Protein AF-W1YJZ5-F1 (afdb_monomer)

Sequence (77 aa):
KVIHDLGLIEANEPFRGLLTQGMVLKEGSKMSKSKGNVVSPEEIINTYGADTARLFILFAAPVDRDLDWSDQGVEGS

Foldseek 3Di:
DVCVVVVNDVDPDPDPDDADFAAEAEPPHGADPVVVRHDD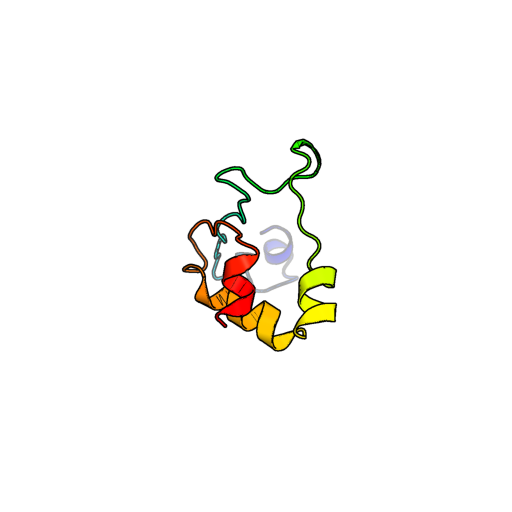LVVLCVVPNDVLSVVLVPPQDPRRYYGHDDPVSSVVD

pLDDT: mean 90.44, std 10.4, range [46.47, 98.19]

Structure (mmCIF, N/CA/C/O backbone):
data_AF-W1YJZ5-F1
#
_entry.id   AF-W1YJZ5-F1
#
loop_
_atom_site.group_PDB
_atom_site.id
_atom_site.type_symbol
_atom_site.label_atom_id
_atom_site.label_alt_id
_atom_site.label_comp_id
_atom_site.label_asym_id
_atom_site.label_entity_id
_atom_site.label_seq_id
_atom_site.pdbx_PDB_ins_code
_atom_site.Cartn_x
_atom_site.Cartn_y
_atom_site.Cartn_z
_atom_site.occupancy
_atom_site.B_iso_or_equiv
_atom_site.auth_seq_id
_atom_site.auth_comp_id
_atom_site.auth_asym_id
_atom_site.auth_atom_id
_atom_site.pdbx_PDB_model_num
ATOM 1 N N . LYS A 1 1 ? 18.367 2.062 -16.650 1.00 85.38 1 LYS A N 1
ATOM 2 C CA . LYS A 1 1 ? 19.201 2.646 -17.729 1.00 85.38 1 LYS A CA 1
ATOM 3 C C . LYS A 1 1 ? 20.367 1.732 -18.096 1.00 85.38 1 LYS A C 1
ATOM 5 O O . LYS A 1 1 ? 20.240 1.101 -19.123 1.00 85.38 1 LYS A O 1
ATOM 10 N N . VAL A 1 2 ? 21.349 1.454 -17.223 1.00 97.19 2 VAL A N 1
ATOM 11 C CA . VAL A 1 2 ? 22.471 0.519 -17.532 1.00 97.19 2 VAL A CA 1
ATOM 12 C C . VAL A 1 2 ? 22.042 -0.804 -18.196 1.00 97.19 2 VAL A C 1
ATOM 14 O O . VAL A 1 2 ? 22.601 -1.187 -19.212 1.00 97.19 2 VAL A O 1
ATOM 17 N N . ILE A 1 3 ? 21.027 -1.492 -17.662 1.00 97.19 3 ILE A N 1
ATOM 18 C CA . ILE A 1 3 ? 20.542 -2.775 -18.216 1.00 97.19 3 ILE A CA 1
ATOM 19 C C . ILE A 1 3 ? 19.957 -2.610 -19.635 1.00 97.19 3 ILE A C 1
ATOM 21 O O . ILE A 1 3 ? 20.144 -3.476 -20.484 1.00 97.19 3 ILE A O 1
ATOM 25 N N . HIS A 1 4 ? 19.288 -1.488 -19.897 1.00 96.56 4 HIS A N 1
ATOM 26 C CA . HIS A 1 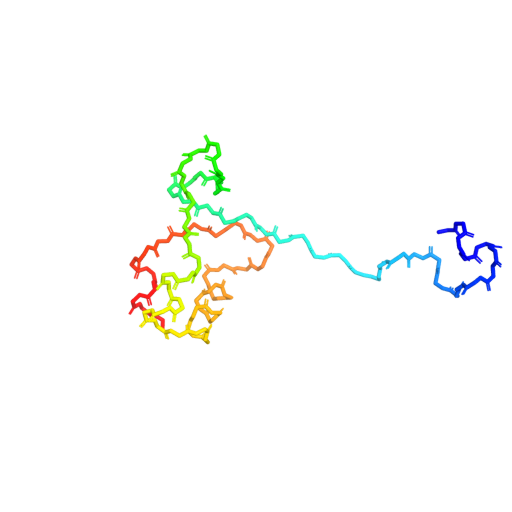4 ? 18.793 -1.126 -21.225 1.00 96.56 4 HIS A CA 1
ATOM 27 C C . HIS A 1 4 ? 19.950 -0.791 -22.175 1.00 96.56 4 HIS A C 1
ATOM 29 O O . HIS A 1 4 ? 19.975 -1.261 -23.306 1.00 96.56 4 HIS A O 1
ATOM 35 N N . ASP A 1 5 ? 20.948 -0.045 -21.700 1.00 97.69 5 ASP A N 1
ATOM 36 C CA . ASP A 1 5 ? 22.106 0.369 -22.504 1.00 97.69 5 ASP A CA 1
ATOM 37 C C . ASP A 1 5 ? 22.995 -0.824 -22.898 1.00 97.69 5 ASP A C 1
ATOM 39 O O . ASP A 1 5 ? 23.630 -0.812 -23.949 1.00 97.69 5 ASP A O 1
ATOM 43 N N . LEU A 1 6 ? 22.991 -1.889 -22.089 1.00 98.19 6 LEU A N 1
ATOM 44 C CA . LEU A 1 6 ? 23.598 -3.185 -22.412 1.00 98.19 6 LEU A CA 1
ATOM 45 C C . LEU A 1 6 ? 22.752 -4.041 -23.376 1.00 98.19 6 LEU A C 1
ATOM 47 O O . LEU A 1 6 ? 23.145 -5.161 -23.694 1.00 98.19 6 LEU A O 1
ATOM 51 N N . GLY A 1 7 ? 21.590 -3.554 -23.822 1.00 97.06 7 GLY A N 1
ATOM 52 C CA . GLY A 1 7 ? 20.695 -4.257 -24.745 1.00 97.06 7 GLY A CA 1
ATOM 53 C C . GLY A 1 7 ? 19.941 -5.437 -24.126 1.00 97.06 7 GLY A C 1
ATOM 54 O O . GLY A 1 7 ? 19.415 -6.271 -24.857 1.00 97.06 7 GLY A O 1
ATOM 55 N N . LEU A 1 8 ? 19.893 -5.539 -22.793 1.00 98.00 8 LEU A N 1
ATOM 56 C CA . LEU A 1 8 ? 19.267 -6.673 -22.100 1.00 98.00 8 LEU A CA 1
ATOM 57 C C . LEU A 1 8 ? 17.750 -6.512 -21.943 1.00 98.00 8 LEU A C 1
ATOM 59 O O . LEU A 1 8 ? 17.047 -7.503 -21.760 1.00 98.00 8 LEU A O 1
ATOM 63 N N . ILE A 1 9 ? 17.247 -5.275 -21.990 1.00 97.19 9 ILE A N 1
ATOM 64 C CA . ILE A 1 9 ? 15.816 -4.949 -21.973 1.00 97.19 9 ILE A CA 1
ATOM 65 C C . ILE A 1 9 ? 15.535 -3.749 -22.884 1.00 97.19 9 ILE A C 1
ATOM 67 O O . ILE A 1 9 ? 16.364 -2.853 -23.004 1.00 97.19 9 ILE A O 1
ATOM 71 N N . GLU A 1 10 ? 14.329 -3.685 -23.449 1.00 97.25 10 GLU A N 1
ATOM 72 C CA . GLU A 1 10 ? 13.874 -2.538 -24.257 1.00 97.25 10 GLU A CA 1
ATOM 73 C C . GLU A 1 10 ? 13.368 -1.359 -23.407 1.00 97.25 10 GLU A C 1
ATOM 75 O O . GLU A 1 10 ? 13.279 -0.226 -23.875 1.00 97.25 10 GLU A O 1
ATOM 80 N N . ALA A 1 11 ? 13.012 -1.598 -22.142 1.00 96.69 11 ALA A N 1
ATOM 81 C CA . ALA A 1 11 ? 12.470 -0.561 -21.270 1.00 96.69 11 ALA A CA 1
ATOM 82 C C . ALA A 1 11 ? 13.577 0.358 -20.727 1.00 96.69 11 ALA A C 1
ATOM 84 O O . ALA A 1 11 ? 14.470 -0.088 -20.009 1.00 96.69 11 ALA A O 1
ATOM 85 N N . ASN A 1 12 ? 13.486 1.660 -21.014 1.00 96.69 12 ASN A N 1
ATOM 86 C CA . ASN A 1 12 ? 14.447 2.652 -20.515 1.00 96.69 12 ASN A CA 1
ATOM 87 C C . ASN A 1 12 ? 14.128 3.132 -19.079 1.00 96.69 12 ASN A C 1
ATOM 89 O O . ASN A 1 12 ? 15.038 3.383 -18.284 1.00 96.69 12 ASN A O 1
ATOM 93 N N . GLU A 1 13 ? 12.840 3.199 -18.721 1.00 97.19 13 GLU A N 1
ATOM 94 C CA . GLU A 1 13 ? 12.375 3.516 -17.364 1.00 97.19 13 GLU A CA 1
ATOM 95 C C . GLU A 1 13 ? 11.823 2.262 -16.660 1.00 97.19 13 GLU A C 1
ATOM 97 O O . GLU A 1 13 ? 11.103 1.477 -17.284 1.00 97.19 13 GLU A O 1
ATOM 102 N N . PRO A 1 14 ? 12.133 2.056 -15.366 1.00 95.19 14 PRO A N 1
ATOM 103 C CA . PRO A 1 14 ? 11.773 0.838 -14.633 1.00 95.19 14 PRO A CA 1
ATOM 104 C C . PRO A 1 14 ? 10.275 0.723 -14.311 1.00 95.19 14 PRO A C 1
ATOM 106 O O . PRO A 1 14 ? 9.787 -0.377 -14.066 1.00 95.19 14 PRO A O 1
ATOM 109 N N . PHE A 1 15 ? 9.537 1.834 -14.306 1.00 96.94 15 PH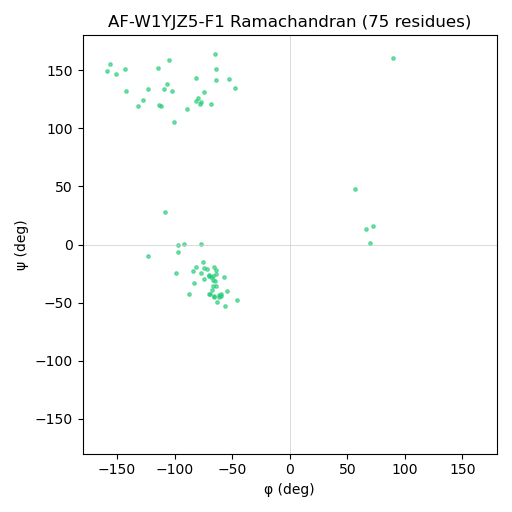E A N 1
ATOM 110 C CA . PHE A 1 15 ? 8.102 1.865 -14.025 1.00 96.94 15 PHE A CA 1
ATOM 111 C C . PHE A 1 15 ? 7.418 2.898 -14.923 1.00 96.94 15 PHE A C 1
ATOM 113 O O . PHE A 1 15 ? 7.873 4.034 -15.031 1.00 96.94 15 PHE A O 1
ATOM 120 N N . ARG A 1 16 ? 6.307 2.504 -15.565 1.00 95.75 16 ARG A N 1
ATOM 121 C CA . ARG A 1 16 ? 5.497 3.397 -16.420 1.00 95.75 16 ARG A CA 1
ATOM 122 C C . ARG A 1 16 ? 4.605 4.347 -15.620 1.00 95.75 16 ARG A C 1
ATOM 124 O O . ARG A 1 16 ? 4.212 5.387 -16.129 1.00 95.75 16 ARG A O 1
ATOM 131 N N . GLY A 1 17 ? 4.268 3.967 -14.394 1.00 96.38 17 GLY A N 1
ATOM 132 C CA . GLY A 1 17 ? 3.437 4.740 -13.486 1.00 96.38 17 GLY A CA 1
ATOM 133 C C . GLY A 1 17 ? 3.821 4.424 -12.050 1.00 96.38 17 GLY A C 1
ATOM 134 O O . GLY A 1 17 ? 4.231 3.304 -11.744 1.00 96.38 17 GLY A O 1
ATOM 135 N N . LEU A 1 18 ? 3.705 5.429 -11.192 1.00 97.25 18 LEU A N 1
ATOM 136 C CA . LEU A 1 18 ? 3.982 5.337 -9.769 1.00 97.25 18 LEU A CA 1
ATOM 137 C C . LEU A 1 18 ? 2.765 5.874 -9.024 1.00 97.25 18 LEU A C 1
ATOM 139 O O . LEU A 1 18 ? 2.351 7.007 -9.252 1.00 97.25 18 LEU A O 1
ATOM 143 N N . LEU A 1 19 ? 2.223 5.057 -8.130 1.00 97.00 19 LEU A N 1
ATOM 144 C CA . LEU A 1 19 ? 1.249 5.478 -7.138 1.00 97.00 19 LEU A CA 1
ATOM 145 C C . LEU A 1 19 ? 1.913 5.332 -5.772 1.00 97.00 19 LEU A C 1
ATOM 147 O O . LEU A 1 19 ? 2.338 4.237 -5.411 1.00 97.00 19 LEU A O 1
ATOM 151 N N . THR A 1 20 ? 2.024 6.432 -5.038 1.00 97.25 20 THR A N 1
ATOM 152 C CA . THR A 1 20 ? 2.531 6.434 -3.665 1.00 97.25 20 THR A CA 1
ATOM 153 C C . THR A 1 20 ? 1.348 6.511 -2.724 1.00 97.25 20 THR A C 1
ATOM 155 O O . THR A 1 20 ? 0.713 7.559 -2.615 1.00 97.25 20 THR A O 1
ATOM 158 N N . GLN A 1 21 ? 1.035 5.390 -2.090 1.00 96.88 21 GLN A N 1
ATOM 159 C CA . GLN A 1 21 ? -0.095 5.305 -1.184 1.00 96.88 21 GLN A CA 1
ATOM 160 C C . GLN A 1 21 ? 0.080 6.204 0.044 1.00 96.88 21 GLN A C 1
ATOM 162 O O . GLN A 1 21 ? 1.207 6.424 0.503 1.00 96.88 21 GLN A O 1
ATOM 167 N N . GLY A 1 22 ? -1.041 6.671 0.592 1.00 95.81 22 GLY A N 1
ATOM 168 C CA . GLY A 1 22 ? -1.062 7.341 1.887 1.00 95.81 22 GLY A CA 1
ATOM 169 C C . GLY A 1 22 ? -0.674 6.409 3.036 1.00 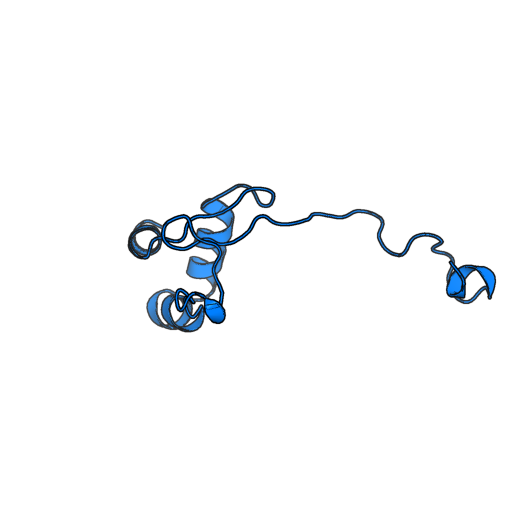95.81 22 GLY A C 1
ATOM 170 O O . GLY A 1 22 ? -0.639 5.180 2.913 1.00 95.81 22 GLY A O 1
ATOM 171 N N . MET A 1 23 ? -0.355 7.005 4.178 1.00 96.69 23 MET A N 1
ATOM 172 C CA . MET A 1 23 ? -0.004 6.277 5.388 1.00 96.69 23 MET A CA 1
ATOM 173 C C . MET A 1 23 ? -1.253 5.805 6.125 1.00 96.69 23 MET A C 1
ATOM 175 O O . MET A 1 23 ? -2.240 6.526 6.249 1.00 96.69 23 MET A O 1
ATOM 179 N N . VAL A 1 24 ? -1.165 4.616 6.717 1.00 94.75 24 VAL A N 1
ATOM 180 C CA . VAL A 1 24 ? -2.123 4.197 7.741 1.00 94.75 24 VAL A CA 1
ATOM 181 C C . VAL A 1 24 ? -1.706 4.822 9.072 1.00 94.75 24 VAL A C 1
ATOM 183 O O . VAL A 1 24 ? -0.565 4.666 9.530 1.00 94.75 24 VAL A O 1
ATOM 186 N N . LEU A 1 25 ? -2.625 5.562 9.676 1.00 94.94 25 LEU A N 1
ATOM 187 C CA . LEU A 1 25 ? -2.490 6.207 10.971 1.00 94.94 25 LEU A CA 1
ATOM 188 C C . LEU A 1 25 ? -3.297 5.427 12.014 1.00 94.94 25 LEU A C 1
ATOM 190 O O . LEU A 1 25 ? -4.209 4.676 11.682 1.00 94.94 25 LEU A O 1
ATOM 194 N N . LYS A 1 26 ? -2.940 5.601 13.280 1.00 92.25 26 LYS A N 1
ATOM 195 C CA . LYS A 1 26 ? -3.760 5.234 14.433 1.00 92.25 26 LYS A CA 1
ATOM 196 C C . LYS A 1 26 ? -3.754 6.442 15.355 1.00 92.25 26 LYS A C 1
ATOM 198 O O . LYS A 1 26 ? -2.671 6.868 15.776 1.00 92.25 26 LYS A O 1
ATOM 203 N N . GLU A 1 27 ? -4.932 7.005 15.604 1.00 90.94 27 GLU A N 1
ATOM 204 C CA . GLU A 1 27 ? -5.123 8.196 16.444 1.00 90.94 27 GLU A CA 1
ATOM 205 C C . GLU A 1 27 ? -4.296 9.391 15.930 1.00 90.94 27 GLU A C 1
ATOM 207 O O . GLU A 1 27 ? -3.532 10.027 16.660 1.00 90.94 27 GLU A O 1
ATOM 212 N N . GLY A 1 28 ? -4.367 9.647 14.617 1.00 92.50 28 GLY A N 1
ATOM 213 C CA . GLY A 1 28 ? -3.639 10.738 13.954 1.00 92.50 28 GLY A CA 1
ATOM 214 C C . GLY A 1 28 ? -2.114 10.566 13.875 1.00 92.50 28 GLY A C 1
ATOM 215 O O . GLY A 1 28 ? -1.409 11.430 13.351 1.00 92.50 28 GLY A O 1
ATOM 216 N N . SER A 1 29 ? -1.563 9.455 14.368 1.00 94.88 29 SER A N 1
ATOM 217 C CA . SER A 1 29 ? -0.134 9.151 14.307 1.00 94.88 29 SER A CA 1
ATOM 218 C C . SER A 1 29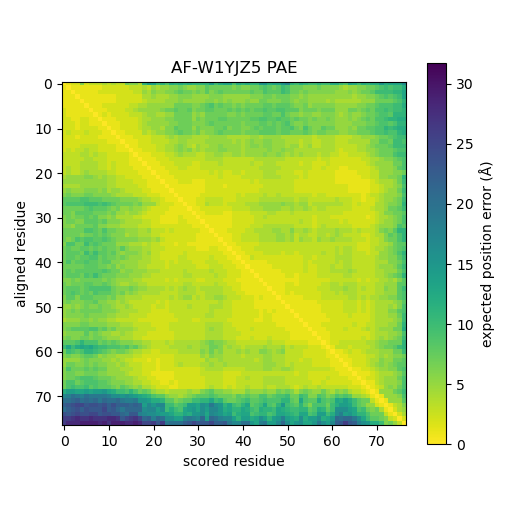 ? 0.159 8.020 13.335 1.00 94.88 29 SER A C 1
ATOM 220 O O . SER A 1 29 ? -0.454 6.964 13.426 1.00 94.88 29 SER A O 1
ATOM 222 N N . LYS A 1 30 ? 1.181 8.184 12.475 1.00 95.81 30 LYS A N 1
ATOM 223 C CA . LYS A 1 30 ? 1.636 7.092 11.590 1.00 95.81 30 LYS A CA 1
ATOM 224 C C . LYS A 1 30 ? 1.810 5.787 12.361 1.00 95.81 30 LYS A C 1
ATOM 226 O O . LYS A 1 30 ? 2.402 5.800 13.443 1.00 95.81 30 LYS A O 1
ATOM 231 N N . MET A 1 31 ? 1.324 4.688 11.804 1.00 96.00 31 MET A N 1
ATOM 232 C CA . MET A 1 31 ? 1.502 3.375 12.402 1.00 96.00 31 MET A CA 1
ATOM 233 C C . MET A 1 31 ? 2.980 2.971 12.339 1.00 96.00 31 MET A C 1
ATOM 235 O O . MET A 1 31 ? 3.580 2.929 11.263 1.00 96.00 31 MET A O 1
ATOM 239 N N . SER A 1 32 ? 3.609 2.710 13.488 1.00 96.81 32 SER A N 1
ATOM 240 C CA . SER A 1 32 ? 4.987 2.210 13.535 1.00 96.81 32 SER A CA 1
ATOM 241 C C . SER A 1 32 ? 5.321 1.499 14.844 1.00 96.81 32 SER A C 1
ATOM 243 O O . SER A 1 32 ? 4.871 1.888 15.917 1.00 96.81 32 SER A O 1
ATOM 245 N N . LYS A 1 33 ? 6.224 0.507 14.784 1.00 94.75 33 LYS A N 1
ATOM 246 C CA . LYS A 1 33 ? 6.714 -0.211 15.981 1.00 94.75 33 LYS A CA 1
ATOM 247 C C . LYS A 1 33 ? 7.286 0.734 17.040 1.00 94.75 33 LYS A C 1
ATOM 249 O O . LYS A 1 33 ? 7.010 0.571 18.219 1.00 94.75 33 LYS A O 1
ATOM 254 N N . SER A 1 34 ? 8.027 1.760 16.617 1.00 96.06 34 SER A N 1
ATOM 255 C CA . SER A 1 34 ? 8.612 2.764 17.517 1.00 96.06 34 SER A CA 1
ATOM 256 C C . SER A 1 34 ? 7.582 3.603 18.278 1.00 96.06 34 SER A C 1
ATOM 258 O O . SER A 1 34 ? 7.924 4.181 19.302 1.00 96.06 34 SER A O 1
ATOM 260 N N . LYS A 1 35 ? 6.347 3.699 17.772 1.00 93.81 35 LYS A N 1
ATOM 261 C CA . LYS A 1 35 ? 5.243 4.429 18.403 1.00 93.81 35 LYS A CA 1
ATOM 262 C C . LYS A 1 35 ? 4.323 3.517 19.217 1.00 93.81 35 LYS A C 1
ATOM 264 O O . LYS A 1 35 ? 3.428 4.022 19.879 1.00 93.81 35 LYS A O 1
ATOM 269 N N . GLY A 1 36 ? 4.524 2.198 19.160 1.00 93.44 36 GLY A N 1
ATOM 270 C CA . GLY A 1 36 ? 3.708 1.226 19.890 1.00 93.44 36 GLY A CA 1
ATOM 271 C C . GLY A 1 36 ? 2.249 1.140 19.430 1.00 93.44 36 GLY A C 1
ATOM 272 O O . GLY A 1 36 ? 1.446 0.539 20.127 1.00 93.44 36 GLY A O 1
ATOM 273 N N . ASN A 1 37 ? 1.899 1.716 18.276 1.00 94.00 37 ASN A N 1
ATOM 274 C CA . ASN A 1 37 ? 0.522 1.836 17.782 1.00 94.00 37 ASN A CA 1
ATOM 275 C C . ASN A 1 37 ? 0.229 0.915 16.581 1.00 94.00 37 ASN A C 1
ATOM 277 O O . ASN A 1 37 ? -0.567 1.258 15.711 1.00 94.00 37 ASN A O 1
ATOM 281 N N . VAL A 1 38 ? 0.929 -0.219 16.489 1.00 92.44 38 VAL A N 1
ATOM 282 C CA . VAL A 1 38 ? 0.765 -1.186 15.394 1.00 92.44 38 VAL A CA 1
ATOM 283 C C . VAL A 1 38 ? -0.531 -1.965 15.585 1.00 92.44 38 VAL A C 1
ATOM 285 O O . VAL A 1 38 ? -0.755 -2.508 16.660 1.00 92.44 38 VAL A O 1
ATOM 288 N N . VAL A 1 39 ? -1.336 -2.062 14.528 1.00 90.31 39 VAL A N 1
ATOM 289 C CA . VAL A 1 39 ? -2.504 -2.949 14.464 1.00 90.31 39 VAL A CA 1
ATOM 290 C C . VAL A 1 39 ? -2.137 -4.174 13.636 1.00 90.31 39 VAL A C 1
ATOM 292 O O . VAL A 1 39 ? -1.552 -4.044 12.556 1.00 90.31 39 VAL A O 1
ATOM 295 N N . SER A 1 40 ? -2.447 -5.366 14.147 1.00 90.88 40 SER A N 1
ATOM 296 C CA . SER A 1 40 ? -2.222 -6.601 13.403 1.00 90.88 40 SER A CA 1
ATOM 297 C C . SER A 1 40 ? -3.342 -6.815 12.380 1.00 90.88 40 SER A C 1
ATOM 299 O O . SER A 1 40 ? -4.511 -6.869 12.764 1.00 90.88 40 SER A O 1
ATOM 301 N N . PRO A 1 41 ? -3.032 -7.013 11.086 1.00 90.25 41 PRO A N 1
ATOM 302 C CA . PRO A 1 41 ? -4.050 -7.367 10.101 1.00 90.25 41 PRO A CA 1
ATOM 303 C C . PRO A 1 41 ? -4.664 -8.753 10.360 1.00 90.25 41 PRO A C 1
ATOM 305 O O . PRO A 1 41 ? -5.757 -9.034 9.880 1.00 90.25 41 PRO A O 1
ATOM 308 N N . GLU A 1 42 ? -4.002 -9.627 11.126 1.00 92.25 42 GLU A N 1
ATOM 309 C CA . GLU A 1 42 ? -4.555 -10.943 11.463 1.00 92.25 42 GLU A CA 1
ATOM 310 C C . GLU A 1 42 ? -5.813 -10.835 12.329 1.00 92.25 42 GLU A C 1
ATOM 312 O O . GLU A 1 42 ? -6.709 -11.662 12.199 1.00 92.25 42 GLU A O 1
ATOM 317 N N . GLU A 1 43 ? -5.920 -9.809 13.176 1.00 89.12 43 GLU A N 1
ATOM 318 C CA . GLU A 1 43 ? -7.073 -9.627 14.065 1.00 89.12 43 GLU A CA 1
ATOM 319 C C . GLU 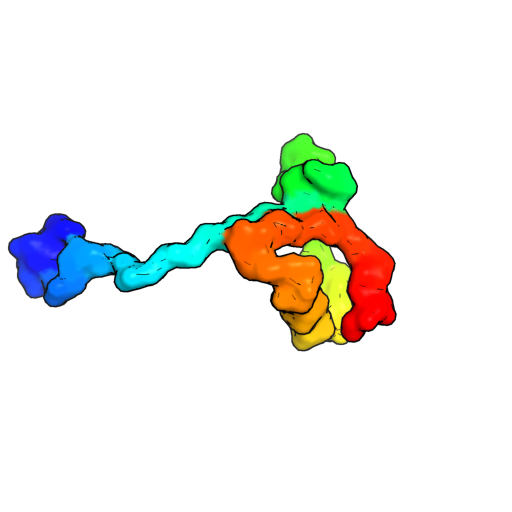A 1 43 ? -8.363 -9.411 13.262 1.00 89.12 43 GLU A C 1
ATOM 321 O O . GLU A 1 43 ? -9.347 -10.128 13.458 1.00 89.12 43 GLU A O 1
ATOM 326 N N . ILE A 1 44 ? -8.340 -8.492 12.289 1.00 87.88 44 ILE A N 1
ATOM 327 C CA . ILE A 1 44 ? -9.483 -8.236 11.402 1.00 87.88 44 ILE A CA 1
ATOM 328 C C . ILE A 1 44 ? -9.763 -9.427 10.477 1.00 87.88 44 ILE A C 1
ATOM 330 O O . ILE A 1 44 ? -10.922 -9.782 10.280 1.00 87.88 44 ILE A O 1
ATOM 334 N N . ILE A 1 45 ? -8.728 -10.095 9.958 1.00 92.69 45 ILE A N 1
ATOM 335 C CA . ILE A 1 45 ? -8.898 -11.258 9.073 1.00 92.69 45 ILE A CA 1
ATOM 336 C C . ILE A 1 45 ? -9.540 -12.428 9.825 1.00 92.69 45 ILE A C 1
ATOM 338 O O . ILE A 1 45 ? -10.456 -13.055 9.301 1.00 92.69 45 ILE A O 1
ATOM 342 N N . ASN A 1 46 ? -9.092 -12.714 11.047 1.00 93.50 46 ASN A N 1
ATOM 343 C CA . ASN A 1 46 ? -9.629 -13.811 11.852 1.00 93.50 46 ASN A CA 1
ATOM 344 C C . ASN A 1 46 ? -11.054 -13.530 12.345 1.00 93.50 46 ASN A C 1
ATOM 346 O O . ASN A 1 46 ? -11.812 -14.470 12.571 1.00 93.50 46 ASN A O 1
ATOM 350 N N . THR A 1 47 ? -11.418 -12.255 12.501 1.00 90.25 47 THR A N 1
ATOM 351 C CA . THR A 1 47 ? -12.742 -11.854 12.995 1.00 90.25 47 THR A CA 1
ATOM 352 C C . THR A 1 47 ? -13.769 -11.730 11.866 1.00 90.25 47 THR A C 1
ATOM 354 O O . THR A 1 47 ? -14.892 -12.204 12.009 1.00 90.25 47 THR A O 1
ATOM 357 N N . TYR A 1 48 ? -13.386 -11.132 10.733 1.00 88.00 48 TYR A N 1
ATOM 358 C CA . TYR A 1 48 ? -14.313 -10.730 9.665 1.00 88.00 48 TYR A CA 1
ATOM 359 C C . TYR A 1 48 ? -13.997 -11.337 8.292 1.00 88.00 48 TYR A C 1
ATOM 361 O O . TYR A 1 48 ? -14.807 -11.246 7.374 1.00 88.00 48 TYR A O 1
ATOM 369 N N . GLY A 1 49 ? -12.840 -11.980 8.132 1.00 93.00 49 GLY A N 1
ATOM 370 C CA . GLY A 1 49 ? -12.382 -12.527 6.858 1.00 93.00 49 GLY A CA 1
ATOM 371 C C . GLY A 1 49 ? -11.556 -11.541 6.028 1.00 93.00 49 GLY A C 1
ATOM 372 O O . GLY A 1 49 ? -11.574 -10.323 6.215 1.00 93.00 49 GLY A O 1
ATOM 373 N N . ALA A 1 50 ? -10.792 -12.089 5.081 1.00 95.12 50 ALA A N 1
ATOM 374 C CA . ALA A 1 50 ? -9.864 -11.310 4.263 1.00 95.12 50 ALA A CA 1
ATOM 375 C C . ALA A 1 50 ? -10.567 -10.319 3.320 1.00 95.12 50 ALA A C 1
ATOM 377 O O . ALA A 1 50 ? -10.054 -9.221 3.097 1.00 95.12 50 ALA A O 1
ATOM 378 N N . ASP A 1 51 ? -11.731 -10.683 2.779 1.00 94.88 51 ASP A N 1
ATOM 379 C CA . ASP A 1 51 ? -12.457 -9.828 1.836 1.00 94.88 51 ASP A CA 1
ATOM 380 C C . ASP A 1 51 ? -13.042 -8.593 2.523 1.00 94.88 51 ASP A C 1
ATOM 382 O O . ASP A 1 51 ? -12.869 -7.486 2.013 1.00 94.88 51 ASP A O 1
ATOM 386 N N . THR A 1 52 ? -13.622 -8.749 3.716 1.00 90.69 52 THR A N 1
ATOM 387 C CA . THR A 1 52 ? -14.096 -7.619 4.528 1.00 90.69 52 THR A CA 1
ATOM 388 C C . THR A 1 52 ? -12.944 -6.689 4.902 1.00 90.69 52 THR A C 1
ATOM 390 O O . THR A 1 52 ? -13.050 -5.479 4.719 1.00 90.69 52 THR A O 1
ATOM 393 N N . ALA A 1 53 ? -11.790 -7.237 5.305 1.00 90.25 53 ALA A N 1
ATOM 394 C CA . ALA A 1 53 ? -10.605 -6.429 5.595 1.00 90.25 53 ALA A CA 1
ATOM 395 C C . ALA A 1 53 ? -10.139 -5.606 4.378 1.00 90.25 53 ALA A C 1
ATOM 397 O O . ALA A 1 53 ? -9.827 -4.419 4.498 1.00 90.25 53 ALA A O 1
ATOM 398 N N . ARG A 1 54 ? -10.108 -6.215 3.185 1.00 93.25 54 ARG A N 1
ATOM 399 C CA . ARG A 1 54 ? -9.740 -5.523 1.939 1.00 93.25 54 ARG A CA 1
ATOM 400 C C . ARG A 1 54 ? -10.754 -4.449 1.566 1.00 93.25 54 ARG A C 1
ATOM 402 O O . ARG A 1 54 ? -10.344 -3.358 1.177 1.00 93.25 54 ARG A O 1
ATOM 409 N N . LEU A 1 55 ? -12.047 -4.758 1.658 1.00 90.69 55 LEU A N 1
ATOM 410 C CA . LEU A 1 55 ? -13.114 -3.823 1.320 1.00 90.69 55 LEU A CA 1
ATOM 411 C C . LEU A 1 55 ? -13.061 -2.596 2.231 1.00 90.69 55 LEU A C 1
ATOM 413 O O . LEU A 1 55 ? -13.072 -1.476 1.729 1.00 90.69 55 LEU A O 1
ATOM 417 N N . PHE A 1 56 ? -12.891 -2.807 3.537 1.00 86.94 56 PHE A N 1
ATOM 418 C CA . PHE A 1 56 ? -12.722 -1.737 4.513 1.00 86.94 56 PHE A CA 1
ATOM 419 C C . PHE A 1 56 ? -11.543 -0.814 4.161 1.00 86.94 56 PHE A C 1
ATOM 421 O O . PHE A 1 56 ? -11.726 0.394 4.010 1.00 86.94 56 PHE A O 1
ATOM 428 N N . ILE A 1 57 ? -10.344 -1.375 3.944 1.00 90.12 57 ILE A N 1
ATOM 429 C CA . ILE A 1 57 ? -9.133 -0.593 3.627 1.00 90.12 57 ILE A CA 1
ATOM 430 C C . ILE A 1 57 ? -9.311 0.225 2.342 1.00 90.12 57 ILE A C 1
ATOM 432 O O . ILE A 1 57 ? -8.911 1.385 2.288 1.00 90.12 57 ILE A O 1
ATOM 436 N N . LEU A 1 58 ? -9.903 -0.373 1.305 1.00 91.38 58 LEU A N 1
ATOM 437 C CA . LEU A 1 58 ? -10.074 0.280 0.005 1.00 91.38 58 LEU A CA 1
ATOM 438 C C . LEU A 1 58 ? -11.179 1.346 -0.000 1.00 91.38 58 LEU A C 1
ATOM 440 O O . LEU A 1 58 ? -11.182 2.193 -0.891 1.00 91.38 58 LEU A O 1
ATOM 444 N N . PHE A 1 59 ? -12.110 1.307 0.956 1.00 88.50 59 PHE A N 1
ATOM 445 C CA . PHE A 1 59 ? -13.227 2.252 1.036 1.00 88.50 59 PHE A CA 1
ATOM 446 C C . PHE A 1 59 ? -12.989 3.393 2.033 1.00 88.50 59 PHE A C 1
ATOM 448 O O . PHE A 1 59 ? -13.565 4.470 1.888 1.00 88.50 59 PHE A O 1
ATOM 455 N N . ALA A 1 60 ? -12.130 3.179 3.031 1.00 87.00 60 ALA A N 1
ATOM 456 C CA . ALA A 1 60 ? -11.898 4.131 4.114 1.00 87.00 60 ALA A CA 1
ATOM 457 C C . ALA A 1 60 ? -11.223 5.442 3.665 1.00 87.00 60 ALA A C 1
ATOM 459 O O . ALA A 1 60 ? -11.485 6.492 4.251 1.00 87.00 60 ALA A O 1
ATOM 460 N N . ALA A 1 61 ? -10.388 5.417 2.622 1.00 88.88 61 ALA A N 1
ATOM 461 C CA . ALA A 1 61 ? -9.807 6.621 2.029 1.00 88.88 61 ALA A CA 1
ATOM 462 C C . ALA A 1 61 ? -9.397 6.392 0.562 1.00 88.88 61 ALA A C 1
ATOM 464 O O . ALA A 1 61 ? -9.096 5.261 0.173 1.00 88.88 61 ALA A O 1
ATOM 465 N N . PRO A 1 62 ? -9.322 7.456 -0.265 1.00 93.56 62 PRO A N 1
ATOM 466 C CA . PRO A 1 62 ? -8.597 7.404 -1.530 1.00 93.56 62 PRO A CA 1
ATOM 467 C C . PRO A 1 62 ? -7.163 6.902 -1.322 1.00 93.56 62 PRO A C 1
ATOM 469 O O . PRO A 1 62 ? -6.515 7.256 -0.341 1.00 93.56 62 PRO A O 1
ATOM 472 N N . VAL A 1 63 ? -6.659 6.109 -2.267 1.00 93.44 63 VAL A N 1
ATOM 473 C CA . VAL A 1 63 ? -5.367 5.404 -2.156 1.00 93.44 63 VAL A CA 1
ATOM 474 C C . VAL A 1 63 ? -4.163 6.315 -1.897 1.00 93.44 63 VAL A C 1
ATOM 476 O O . VAL A 1 63 ? -3.183 5.874 -1.309 1.00 93.44 63 VAL A O 1
ATOM 479 N N . ASP A 1 64 ? -4.219 7.571 -2.333 1.00 94.75 64 ASP A N 1
ATOM 480 C CA . ASP A 1 64 ? -3.172 8.588 -2.217 1.00 94.75 64 ASP A CA 1
ATOM 481 C C . ASP A 1 64 ? -3.285 9.449 -0.946 1.00 94.75 64 ASP A C 1
ATOM 483 O O . ASP A 1 64 ? -2.473 10.353 -0.740 1.00 94.75 64 ASP A O 1
ATOM 487 N N . ARG A 1 65 ? -4.279 9.188 -0.088 1.00 93.88 65 ARG A N 1
ATOM 488 C CA . ARG A 1 65 ? -4.509 9.914 1.166 1.00 93.88 65 ARG A CA 1
ATOM 489 C C . ARG A 1 65 ? -4.304 9.019 2.376 1.00 93.88 65 ARG A C 1
ATOM 491 O O . ARG A 1 65 ? -4.498 7.809 2.316 1.00 93.88 65 ARG A O 1
ATOM 498 N N . ASP A 1 66 ? -3.922 9.646 3.482 1.00 94.44 66 ASP A N 1
ATOM 499 C CA . ASP A 1 66 ? -3.772 8.953 4.754 1.00 94.44 66 ASP A CA 1
ATOM 500 C C . ASP A 1 66 ? -5.125 8.414 5.245 1.00 94.44 66 ASP A C 1
ATOM 502 O O . ASP A 1 66 ? -6.163 9.070 5.119 1.00 94.44 66 ASP A O 1
ATOM 506 N N . LEU A 1 67 ? -5.089 7.217 5.824 1.00 92.38 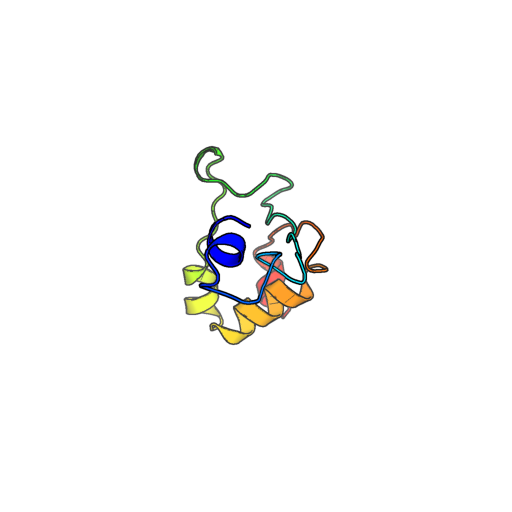67 LEU A N 1
ATOM 507 C CA . LEU A 1 67 ? -6.229 6.517 6.409 1.00 92.38 67 LEU A CA 1
ATOM 508 C C . LEU A 1 67 ? -6.019 6.464 7.918 1.00 92.38 67 LEU A C 1
ATOM 510 O O . LEU A 1 67 ? -5.038 5.873 8.365 1.00 92.38 67 LEU A O 1
ATOM 514 N N . ASP A 1 68 ? -6.918 7.050 8.708 1.00 91.50 68 ASP A N 1
ATOM 515 C CA . ASP A 1 68 ? -6.881 6.898 10.168 1.00 91.50 68 ASP A CA 1
ATOM 516 C C . ASP A 1 68 ? -7.686 5.669 10.591 1.00 91.50 68 ASP A C 1
ATOM 518 O O . ASP A 1 68 ? -8.890 5.571 10.348 1.00 91.50 68 ASP A O 1
ATOM 522 N N . TRP A 1 69 ? -6.995 4.695 11.174 1.00 89.44 69 TRP A N 1
ATOM 523 C CA . TRP A 1 69 ? -7.556 3.402 11.521 1.00 89.44 69 TRP A CA 1
ATOM 524 C C . TRP A 1 69 ? -8.416 3.499 12.783 1.00 89.44 69 TRP A C 1
ATOM 526 O O . TRP A 1 69 ? -7.921 3.830 13.865 1.00 89.44 69 TRP A O 1
ATOM 536 N N . SER A 1 70 ? -9.685 3.104 12.679 1.00 82.88 70 SER A N 1
ATOM 537 C CA . SER A 1 70 ? -10.582 2.936 13.824 1.00 82.88 70 SER A CA 1
ATOM 538 C C . SER A 1 70 ? -11.135 1.513 13.867 1.00 82.88 70 SER A C 1
ATOM 540 O O . SER A 1 70 ? -11.593 0.979 12.860 1.00 82.88 70 SER A O 1
ATOM 542 N N . ASP A 1 71 ? -11.115 0.894 15.049 1.00 73.19 71 ASP A N 1
ATOM 543 C CA . ASP A 1 71 ? -11.594 -0.487 15.213 1.00 73.19 71 ASP A CA 1
ATOM 544 C C . ASP A 1 71 ? -13.129 -0.558 15.070 1.00 73.19 71 ASP A C 1
ATOM 546 O O . ASP A 1 71 ? -13.665 -1.557 14.607 1.00 73.19 71 ASP A O 1
ATOM 550 N N . GLN A 1 72 ? -13.827 0.551 15.357 1.00 66.75 72 GLN A N 1
ATOM 551 C CA . GLN A 1 72 ? -15.261 0.723 15.087 1.00 66.75 72 GLN A CA 1
ATOM 552 C C . GLN A 1 72 ? -15.591 0.801 13.591 1.00 66.75 72 GLN A C 1
ATOM 554 O O . GLN A 1 72 ? -16.696 0.447 13.192 1.00 66.75 72 GLN A O 1
ATOM 559 N N . GLY A 1 73 ? -14.658 1.266 12.753 1.00 60.62 73 GLY A N 1
ATOM 560 C CA . GLY A 1 73 ? -14.877 1.364 11.310 1.00 60.62 73 GLY A CA 1
ATOM 561 C C . GLY A 1 73 ? -15.092 0.000 10.650 1.00 60.62 73 GLY A C 1
ATOM 562 O O . GLY A 1 73 ? -15.767 -0.080 9.629 1.00 60.62 73 GLY A O 1
ATOM 563 N N . VAL A 1 74 ? -14.564 -1.061 11.265 1.00 60.38 74 VAL A N 1
ATOM 564 C CA . VAL A 1 74 ? -14.634 -2.439 10.769 1.00 60.38 74 VAL A CA 1
ATOM 565 C C . VAL A 1 74 ? -16.023 -3.058 10.961 1.00 60.38 74 VAL A C 1
ATOM 567 O O . VAL A 1 74 ? -16.441 -3.880 10.156 1.00 60.38 74 VAL A O 1
ATOM 570 N N . GLU A 1 75 ? -16.772 -2.648 11.989 1.00 58.88 75 GLU A N 1
ATOM 571 C CA . GLU A 1 75 ? -18.125 -3.169 12.251 1.00 58.88 75 GLU A CA 1
ATOM 572 C C . GLU A 1 75 ? -19.187 -2.611 11.281 1.00 58.88 75 GLU A C 1
ATOM 574 O O . GLU A 1 75 ? -20.294 -3.142 11.202 1.00 58.88 75 GLU A O 1
ATOM 579 N N . GLY A 1 76 ? -18.870 -1.535 10.549 1.00 54.56 76 GLY A N 1
ATOM 580 C CA . GLY A 1 76 ? -19.792 -0.848 9.637 1.00 54.56 76 GLY A CA 1
ATOM 581 C C . GLY A 1 76 ? -19.679 -1.232 8.157 1.00 54.56 76 GLY A C 1
ATOM 582 O O . GLY A 1 76 ? -20.412 -0.657 7.349 1.00 54.56 76 GLY A O 1
ATOM 583 N N . SER A 1 77 ? -18.766 -2.142 7.798 1.00 46.47 77 SER A N 1
ATOM 584 C CA . SER A 1 77 ? -18.436 -2.527 6.412 1.00 46.47 77 SER A CA 1
ATOM 585 C C . SER A 1 77 ? -18.782 -3.969 6.074 1.00 46.47 77 SER A C 1
ATOM 587 O O . SER A 1 77 ? -18.426 -4.849 6.888 1.00 46.47 77 SER A O 1
#

Secondary structure (DSSP, 8-state):
-HHHHTTS-S-SSS-S----PPPEEETTEE--GGGT-PPPHHHHHHHH-HHHHHHHHHHHS-TTS-EE--GGGGGG-

Mean predicted aligned error: 5.0 Å

Nearest PDB structures (foldseek):
  7wpl-assembly1_A  TM=8.263E-01  e=9.811E-04  Staphylococcus aureus subsp. aureus COL
  4mw0-assembly2_B  TM=8.388E-01  e=3.313E-03  Trypanosoma brucei
  6cml-assembly2_B  TM=8.451E-01  e=5.690E-03  Trypanosoma brucei brucei TREU927
  4ega-assembly2_B  TM=8.547E-01  e=7.978E-03  Trypanosoma brucei brucei TREU927
  4zt3-assembly2_B  TM=8.495E-01  e=9.133E-03  Trypanosoma brucei brucei TREU927

Solvent-accessible surface area (backbone atoms only — not comparable to full-atom values): 4860 Å² total; per-residue (Å²): 82,72,57,27,77,72,66,77,42,90,60,63,62,98,63,98,73,86,84,72,64,36,54,54,20,39,86,87,36,74,52,32,78,94,71,70,50,66,79,66,68,61,60,49,32,77,74,63,31,63,66,49,47,51,51,44,61,66,66,71,32,63,66,70,42,63,32,71,59,52,82,71,62,61,79,78,99

InterPro domains:
  IPR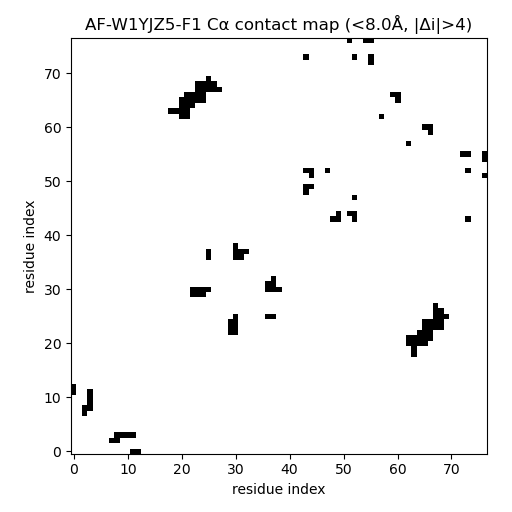002300 Aminoacyl-tRNA synthetase, class Ia [PF00133] (10-70)
  IPR002302 Leucine-tRNA ligase [PTHR43740] (29-76)
  IPR0147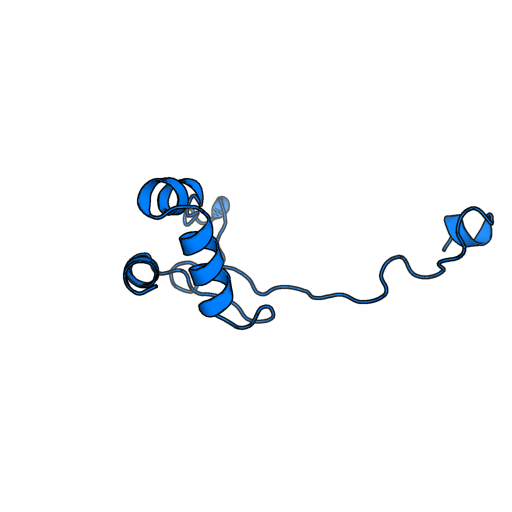29 Rossmann-like alpha/beta/alpha sandwich fold [G3DSA:3.40.50.620] (1-36)

Organism: NCBI:txid408170

Radius of gyration: 18.17 Å; Cα contacts (8 Å, |Δi|>4): 69; chains: 1; bounding box: 43×24×45 Å